Protein AF-A0A951FXL9-F1 (afdb_monomer_lite)

Foldseek 3Di:
DFAFEEAEQPVALLVQQVVGQVVVGQEYEYEQDPLPDPDGDDDDPVSVVSNVVSCVPGSHDYYHYDYRPVDDPPDD

Secondary structure (DSSP, 8-state):
---EEE---TT-THHHHHHHHHTT-SEEEEESS-TTSS------HHHHHHHHHHHHTSS--EEEEEPPTT--TT--

Sequence (76 aa):
MLIGAHVSNAGGLPRAVERGIERGCEAIQIFNQSPRMWRPTAYGEDDYAEFRDALAASPIERVLIHAVYLLNCATE

pLDDT: mean 96.29, std 3.0, range [80.19, 98.69]

Radius of gyration: 13.39 Å; chains: 1; bounding box: 32×17×44 Å

Structure (mmCIF, N/CA/C/O backbone):
data_AF-A0A951FXL9-F1
#
_entry.id   AF-A0A951FXL9-F1
#
loop_
_atom_site.group_PDB
_atom_site.id
_atom_site.type_symbol
_atom_site.label_atom_id
_atom_site.label_alt_id
_atom_site.label_comp_id
_atom_site.label_asym_id
_atom_site.label_entity_id
_atom_site.label_seq_id
_atom_site.pdbx_PDB_ins_code
_atom_site.Cartn_x
_atom_site.Cartn_y
_atom_site.Cartn_z
_atom_site.occupancy
_atom_site.B_iso_or_equiv
_atom_site.auth_seq_id
_atom_site.auth_comp_id
_atom_site.auth_asym_id
_atom_site.auth_atom_id
_atom_site.pdbx_PDB_model_num
ATOM 1 N N . MET A 1 1 ? -17.895 -9.008 2.926 1.00 89.88 1 MET A N 1
ATOM 2 C CA . MET A 1 1 ? -17.582 -8.338 1.641 1.00 89.88 1 MET A CA 1
ATOM 3 C C . MET A 1 1 ? -16.409 -7.432 1.935 1.00 89.88 1 MET A C 1
ATOM 5 O O . MET A 1 1 ? -16.446 -6.883 3.015 1.00 89.88 1 MET A O 1
ATOM 9 N N . LEU A 1 2 ? -15.397 -7.337 1.069 1.00 97.50 2 LEU A N 1
ATOM 10 C CA . LEU A 1 2 ? -14.251 -6.453 1.304 1.00 97.50 2 LEU A CA 1
ATOM 11 C C . LEU A 1 2 ? -14.432 -5.172 0.493 1.00 97.50 2 LEU A C 1
ATOM 13 O O . LEU A 1 2 ? -14.416 -5.230 -0.739 1.00 97.50 2 LEU A O 1
ATOM 17 N N . ILE A 1 3 ? -14.619 -4.039 1.168 1.00 98.19 3 ILE A N 1
ATOM 18 C CA . ILE A 1 3 ? -14.700 -2.719 0.534 1.00 98.19 3 ILE A CA 1
ATOM 19 C C . ILE A 1 3 ? -13.410 -1.944 0.788 1.00 98.19 3 ILE A C 1
ATOM 21 O O . ILE A 1 3 ? -12.861 -1.924 1.889 1.00 98.19 3 ILE A O 1
ATOM 25 N N . GLY A 1 4 ? -12.912 -1.292 -0.257 1.00 98.31 4 GLY A N 1
ATOM 26 C CA . GLY A 1 4 ? -11.607 -0.664 -0.228 1.00 98.31 4 GLY A CA 1
ATOM 27 C C . GLY A 1 4 ? -11.417 0.426 -1.263 1.00 98.31 4 GLY A C 1
ATOM 28 O O . GLY A 1 4 ? -12.298 0.710 -2.075 1.00 98.31 4 GLY A O 1
ATOM 29 N N . ALA A 1 5 ? -10.220 1.005 -1.254 1.00 98.44 5 ALA A N 1
ATOM 30 C CA . ALA A 1 5 ? -9.802 2.012 -2.216 1.00 98.44 5 ALA A CA 1
ATOM 31 C C . ALA A 1 5 ? -8.374 1.762 -2.708 1.00 98.44 5 ALA A C 1
ATOM 33 O O . ALA A 1 5 ? -7.548 1.137 -2.035 1.00 98.44 5 ALA A O 1
ATOM 34 N N . HIS A 1 6 ? -8.061 2.320 -3.878 1.00 98.44 6 HIS A N 1
ATOM 35 C CA . HIS A 1 6 ? -6.671 2.509 -4.265 1.00 98.44 6 HIS A CA 1
ATOM 36 C C . HIS A 1 6 ? -6.095 3.683 -3.468 1.00 98.44 6 HIS A C 1
ATOM 38 O O . HIS A 1 6 ? -6.579 4.811 -3.567 1.00 98.44 6 HIS A O 1
ATOM 44 N N . VAL A 1 7 ? -5.036 3.432 -2.704 1.00 98.25 7 VAL A N 1
ATOM 45 C CA . VAL A 1 7 ? -4.369 4.436 -1.866 1.00 98.25 7 VAL A CA 1
ATOM 46 C C . VAL A 1 7 ? -2.915 4.611 -2.288 1.00 98.25 7 VAL A C 1
ATOM 48 O O . VAL A 1 7 ? -2.319 3.756 -2.939 1.00 98.25 7 VAL A O 1
ATOM 51 N N . SER A 1 8 ? -2.345 5.768 -1.965 1.00 96.69 8 SER A N 1
ATOM 52 C CA . SER A 1 8 ? -0.930 6.045 -2.213 1.00 96.69 8 SER A CA 1
ATOM 53 C C . SER A 1 8 ? -0.071 5.429 -1.108 1.00 96.69 8 SER A C 1
ATOM 55 O O . SER A 1 8 ? -0.457 5.465 0.058 1.00 96.69 8 SER A O 1
ATOM 57 N N . ASN A 1 9 ? 1.124 4.952 -1.448 1.00 94.88 9 ASN A N 1
ATOM 58 C CA . ASN A 1 9 ? 2.212 4.611 -0.521 1.00 94.88 9 ASN A CA 1
ATOM 59 C C . ASN A 1 9 ? 3.356 5.649 -0.573 1.00 94.88 9 ASN A C 1
ATOM 61 O O . ASN A 1 9 ? 4.471 5.394 -0.125 1.00 94.88 9 ASN A O 1
ATOM 65 N N . ALA A 1 10 ? 3.106 6.840 -1.132 1.00 93.75 10 ALA A N 1
ATOM 66 C CA . ALA A 1 10 ? 4.090 7.918 -1.125 1.00 93.75 10 ALA A CA 1
ATOM 67 C C . ALA A 1 10 ? 4.434 8.305 0.321 1.00 93.75 10 ALA A C 1
ATOM 69 O O . ALA A 1 10 ? 3.523 8.563 1.121 1.00 93.75 10 ALA A O 1
ATOM 70 N N . GLY A 1 11 ? 5.731 8.353 0.625 1.00 92.50 11 GLY A N 1
ATOM 71 C CA . GLY A 1 11 ? 6.252 8.542 1.981 1.00 92.50 11 GLY A CA 1
ATOM 72 C C . GLY A 1 11 ? 6.505 7.246 2.761 1.00 92.50 11 GLY A C 1
ATOM 73 O O . GLY A 1 11 ? 6.789 7.342 3.945 1.00 92.50 11 GLY A O 1
ATOM 74 N N . GLY A 1 12 ? 6.391 6.069 2.131 1.00 93.25 12 GLY A N 1
ATOM 75 C CA . GLY A 1 12 ? 6.686 4.766 2.743 1.00 93.25 12 GLY A CA 1
ATOM 76 C C . GLY A 1 12 ? 5.499 3.800 2.690 1.00 93.25 12 GLY A C 1
ATOM 77 O O . GLY A 1 12 ? 4.344 4.222 2.590 1.00 93.25 12 GLY A O 1
ATOM 78 N N . LEU A 1 13 ? 5.773 2.492 2.761 1.00 95.81 13 LEU A N 1
ATOM 79 C CA . LEU A 1 13 ? 4.737 1.451 2.724 1.00 95.81 13 LEU A CA 1
ATOM 80 C C . LEU A 1 13 ? 3.685 1.588 3.847 1.00 95.81 13 LEU A C 1
ATOM 82 O O . LEU A 1 13 ? 2.496 1.505 3.520 1.00 95.81 13 LEU A O 1
ATOM 86 N N . PRO A 1 14 ? 4.043 1.888 5.117 1.00 96.75 14 PRO A N 1
ATOM 87 C CA . PRO A 1 14 ? 3.058 2.035 6.197 1.00 96.75 14 PRO A CA 1
ATOM 88 C C . PRO A 1 14 ? 2.008 3.123 5.936 1.00 96.75 14 PRO A C 1
ATOM 90 O O . PRO A 1 14 ? 0.845 2.981 6.313 1.00 96.75 14 PRO A O 1
ATOM 93 N N . ARG A 1 15 ? 2.365 4.169 5.175 1.00 97.50 15 ARG A N 1
ATOM 94 C CA . ARG A 1 15 ? 1.439 5.251 4.802 1.00 97.50 15 ARG A CA 1
ATOM 95 C C . ARG A 1 15 ? 0.231 4.749 4.015 1.00 97.50 15 ARG A C 1
ATOM 97 O O . ARG A 1 15 ? -0.814 5.393 4.037 1.00 97.50 15 ARG A O 1
ATOM 104 N N . ALA A 1 16 ? 0.360 3.645 3.277 1.00 97.94 16 ALA A N 1
ATOM 105 C CA . ALA A 1 16 ? -0.775 3.051 2.578 1.00 97.94 16 ALA A CA 1
ATOM 106 C C . ALA A 1 16 ? -1.805 2.471 3.557 1.00 97.94 16 ALA A C 1
ATOM 108 O O . ALA A 1 16 ? -3.003 2.669 3.361 1.00 97.94 16 ALA A O 1
ATOM 109 N N . VAL A 1 17 ? -1.333 1.813 4.619 1.00 98.44 17 VAL A N 1
ATOM 110 C CA . VAL A 1 17 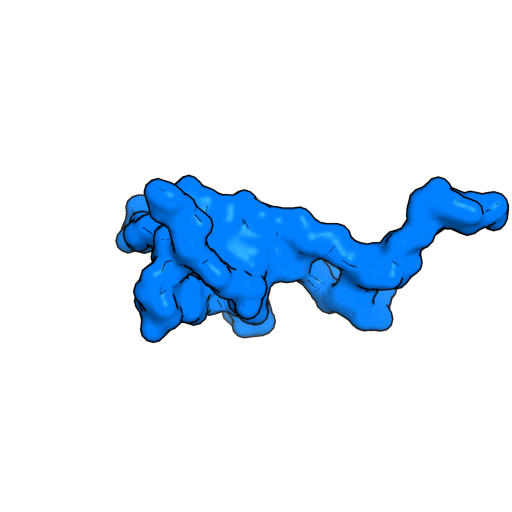? -2.178 1.267 5.688 1.00 98.44 17 VAL A CA 1
ATOM 111 C C . VAL A 1 17 ? -2.895 2.408 6.407 1.00 98.44 17 VAL A C 1
ATOM 113 O O . VAL A 1 17 ? -4.122 2.415 6.443 1.00 98.44 17 VAL A O 1
ATOM 116 N N . GLU A 1 18 ? -2.156 3.426 6.864 1.00 98.38 18 GLU A N 1
ATOM 117 C CA . GLU A 1 18 ? -2.720 4.622 7.517 1.00 98.38 18 GLU A CA 1
ATOM 118 C C . GLU A 1 18 ? -3.841 5.252 6.678 1.00 98.38 18 GLU A C 1
ATOM 120 O O . GLU A 1 18 ? -4.957 5.457 7.152 1.00 98.38 18 GLU A O 1
ATOM 125 N N . ARG A 1 19 ? -3.581 5.480 5.385 1.00 98.56 19 ARG A N 1
ATOM 126 C CA . ARG A 1 19 ? -4.560 6.070 4.461 1.00 98.56 19 ARG A CA 1
ATOM 127 C C . ARG A 1 19 ? -5.784 5.181 4.244 1.00 98.56 19 ARG A C 1
ATOM 129 O O . ARG A 1 19 ? -6.866 5.715 3.991 1.00 98.56 19 ARG A O 1
ATOM 136 N N . GLY A 1 20 ? -5.629 3.860 4.284 1.00 98.62 20 GLY A N 1
ATOM 137 C CA . GLY A 1 20 ? -6.752 2.924 4.234 1.00 98.62 20 GLY A CA 1
ATOM 138 C C . GLY A 1 20 ? -7.613 3.007 5.494 1.00 98.62 20 GLY A C 1
ATOM 139 O O . GLY A 1 20 ? -8.834 3.119 5.386 1.00 98.62 20 GLY A O 1
ATOM 140 N N . ILE A 1 21 ? -6.981 3.056 6.671 1.00 98.56 21 ILE A N 1
ATOM 141 C CA . ILE A 1 21 ? -7.657 3.202 7.970 1.00 98.56 21 ILE A CA 1
ATOM 142 C C . ILE A 1 21 ? -8.459 4.504 8.020 1.00 98.56 21 ILE A C 1
ATOM 144 O O . ILE A 1 21 ? -9.649 4.477 8.324 1.00 98.56 21 ILE A O 1
ATOM 148 N N . GLU A 1 22 ? -7.847 5.632 7.648 1.00 98.56 22 GLU A N 1
ATOM 149 C CA . GLU A 1 22 ? -8.502 6.951 7.592 1.00 98.56 22 GLU A CA 1
ATOM 150 C C . GLU A 1 22 ? -9.783 6.956 6.740 1.00 98.56 22 GLU A C 1
ATOM 152 O O . GLU A 1 22 ? -10.666 7.787 6.942 1.00 98.56 22 GLU A O 1
ATOM 157 N N . ARG A 1 23 ? -9.877 6.047 5.762 1.00 98.19 23 ARG A N 1
ATOM 158 C CA . ARG A 1 23 ? -10.998 5.930 4.819 1.00 98.19 23 ARG A CA 1
ATOM 159 C C . ARG A 1 23 ? -11.993 4.832 5.197 1.00 98.19 23 ARG A C 1
ATOM 161 O O . ARG A 1 23 ? -12.936 4.617 4.443 1.00 98.19 23 ARG A O 1
ATOM 168 N N . GLY A 1 24 ? -11.783 4.128 6.310 1.00 98.19 24 GLY A N 1
ATOM 169 C CA . GLY A 1 24 ? -12.617 2.993 6.711 1.00 98.19 24 GLY A CA 1
ATOM 170 C C . GLY A 1 24 ? -12.528 1.807 5.747 1.00 98.19 24 GLY A C 1
ATOM 171 O O . GLY A 1 24 ? -13.521 1.120 5.534 1.00 98.19 24 GLY A O 1
ATOM 172 N N . CYS A 1 25 ? -11.372 1.600 5.109 1.00 98.56 25 CYS A N 1
ATOM 173 C CA . CYS A 1 25 ? -11.170 0.488 4.182 1.00 98.56 25 CYS A CA 1
ATOM 174 C C . CYS A 1 25 ? -10.953 -0.839 4.926 1.00 98.56 25 CYS A C 1
ATOM 176 O O . CYS A 1 25 ? -10.159 -0.905 5.862 1.00 98.56 25 CYS A O 1
ATOM 178 N N . GLU A 1 26 ? -11.567 -1.907 4.421 1.00 98.38 26 GLU A N 1
ATOM 179 C CA . GLU A 1 26 ? -11.315 -3.305 4.809 1.00 98.38 26 GLU A CA 1
ATOM 180 C C . GLU A 1 26 ? -10.268 -3.954 3.885 1.00 98.38 26 GLU A C 1
ATOM 182 O O . GLU A 1 26 ? -9.627 -4.943 4.232 1.00 98.38 26 GLU A O 1
ATOM 187 N N . ALA A 1 27 ? -10.068 -3.396 2.688 1.00 98.69 27 ALA A N 1
ATOM 188 C CA . ALA A 1 27 ? -9.014 -3.784 1.755 1.00 98.69 27 ALA A CA 1
ATOM 189 C C . ALA A 1 27 ? -8.377 -2.551 1.103 1.00 98.69 27 ALA A C 1
ATOM 191 O O . ALA A 1 27 ? -9.025 -1.521 0.926 1.00 98.69 27 ALA A O 1
ATOM 192 N N . ILE A 1 28 ? -7.114 -2.647 0.697 1.00 98.69 28 ILE A N 1
ATOM 193 C CA . ILE A 1 28 ? -6.429 -1.570 -0.031 1.00 98.69 28 ILE A CA 1
ATOM 194 C C . ILE A 1 28 ? -5.768 -2.088 -1.305 1.00 98.69 28 ILE A C 1
ATOM 196 O O . ILE A 1 28 ? -5.350 -3.241 -1.387 1.00 98.69 28 ILE A O 1
ATOM 200 N N . GLN A 1 29 ? -5.627 -1.209 -2.293 1.00 98.69 29 GLN A N 1
ATOM 201 C CA . GLN A 1 29 ? -4.796 -1.441 -3.473 1.00 98.69 29 GLN A CA 1
ATOM 202 C C . GLN A 1 29 ? -3.704 -0.370 -3.561 1.00 98.69 29 GLN A C 1
ATOM 204 O O . GLN A 1 29 ? -3.973 0.806 -3.305 1.00 98.69 29 GLN A O 1
ATOM 209 N N . ILE A 1 30 ? -2.485 -0.760 -3.935 1.00 97.94 30 ILE A N 1
ATOM 210 C CA . ILE A 1 30 ? -1.339 0.147 -4.100 1.00 97.94 30 ILE A CA 1
ATOM 211 C C . ILE A 1 30 ? -0.574 -0.137 -5.395 1.00 97.94 30 ILE A C 1
ATOM 213 O O . ILE A 1 30 ? -0.636 -1.237 -5.940 1.00 97.94 30 ILE A O 1
ATOM 217 N N . PHE A 1 31 ? 0.231 0.831 -5.834 1.00 96.31 31 PHE A N 1
ATOM 218 C CA . PHE A 1 31 ? 1.374 0.544 -6.700 1.00 96.31 31 PHE A CA 1
ATOM 219 C C . PHE A 1 31 ? 2.602 0.244 -5.834 1.00 96.31 31 PHE A C 1
ATOM 221 O O . PHE A 1 31 ? 2.842 0.933 -4.846 1.00 96.31 31 PHE A O 1
ATOM 228 N N . ASN A 1 32 ? 3.424 -0.731 -6.219 1.00 91.75 32 ASN A N 1
ATOM 229 C CA . ASN A 1 32 ? 4.708 -1.008 -5.555 1.00 91.75 32 ASN A CA 1
ATOM 230 C C . ASN A 1 32 ? 5.861 -0.110 -6.056 1.00 91.75 32 ASN A C 1
ATOM 232 O O . ASN A 1 32 ? 6.977 -0.170 -5.555 1.00 91.75 32 ASN A O 1
ATOM 236 N N . GLN A 1 33 ? 5.616 0.717 -7.067 1.00 92.12 33 GLN A N 1
ATOM 237 C CA . GLN A 1 33 ? 6.566 1.690 -7.606 1.00 92.12 33 GLN A CA 1
ATOM 238 C C . GLN A 1 33 ? 5.805 2.848 -8.256 1.00 92.12 33 GLN A C 1
ATOM 240 O O . GLN A 1 33 ? 4.578 2.819 -8.347 1.00 92.12 33 GLN A O 1
ATOM 245 N N . SER A 1 34 ? 6.510 3.874 -8.740 1.00 92.62 34 SER A N 1
ATOM 246 C CA . SER A 1 34 ? 5.845 4.914 -9.529 1.00 92.62 34 SER A CA 1
ATOM 247 C C . SER A 1 34 ? 5.213 4.295 -10.782 1.00 92.62 34 SER A C 1
ATOM 249 O O . SER A 1 34 ? 5.936 3.711 -11.586 1.00 92.62 34 SER A O 1
ATOM 251 N N . PRO A 1 35 ? 3.902 4.464 -11.028 1.00 94.50 35 PRO A N 1
ATOM 252 C CA . PRO A 1 35 ? 3.263 3.898 -12.214 1.00 94.50 35 PRO A CA 1
ATOM 253 C C . PRO A 1 35 ? 3.651 4.627 -13.510 1.00 94.50 35 PRO A C 1
ATOM 255 O O . PRO A 1 35 ? 3.300 4.179 -14.595 1.00 94.50 35 PRO A O 1
ATOM 258 N N . ARG A 1 36 ? 4.387 5.743 -13.397 1.00 95.56 36 ARG A N 1
ATOM 259 C CA . ARG A 1 36 ? 4.754 6.643 -14.497 1.00 95.56 36 ARG A CA 1
ATOM 260 C C . ARG A 1 36 ? 6.104 6.322 -15.140 1.00 95.56 36 ARG A C 1
ATOM 262 O O . ARG A 1 36 ? 6.426 6.947 -16.146 1.00 95.56 36 ARG A O 1
ATOM 269 N N . MET A 1 37 ? 6.925 5.450 -14.546 1.00 95.38 37 MET A N 1
ATOM 270 C CA . MET A 1 37 ? 8.316 5.234 -14.970 1.00 95.38 37 MET A CA 1
ATOM 271 C C . MET A 1 37 ? 8.767 3.786 -14.752 1.00 95.38 37 MET A C 1
ATOM 273 O O . MET A 1 37 ? 8.367 3.154 -13.779 1.00 95.38 37 MET A O 1
ATOM 277 N N . TRP A 1 38 ? 9.683 3.301 -15.595 1.00 94.31 38 TRP A N 1
ATOM 278 C CA . TRP A 1 38 ? 10.409 2.041 -15.392 1.00 94.31 38 TRP A CA 1
ATOM 279 C C . TRP A 1 38 ? 11.522 2.209 -14.357 1.00 94.31 38 TRP A C 1
ATOM 281 O O . TRP A 1 38 ? 12.709 2.186 -14.676 1.00 94.31 38 TRP A O 1
ATOM 291 N N . ARG A 1 39 ? 11.131 2.456 -13.107 1.00 91.19 39 ARG A N 1
ATOM 292 C CA . ARG A 1 39 ? 12.064 2.661 -12.001 1.00 91.19 39 ARG A CA 1
ATOM 293 C C . ARG A 1 39 ? 11.527 2.001 -10.729 1.00 91.19 39 ARG A C 1
ATOM 295 O O . ARG A 1 39 ? 10.785 2.659 -9.993 1.00 91.19 39 ARG A O 1
ATOM 302 N N . PRO A 1 40 ? 11.914 0.740 -10.474 1.00 89.56 40 PRO A N 1
ATOM 303 C CA . PRO A 1 40 ? 11.534 0.023 -9.265 1.00 89.56 40 PRO A CA 1
ATOM 304 C C . PRO A 1 40 ? 11.955 0.768 -8.006 1.00 89.56 40 PRO A C 1
ATOM 306 O O . PRO A 1 40 ? 13.044 1.343 -7.941 1.00 89.56 40 PRO A O 1
ATOM 309 N N . THR A 1 41 ? 11.088 0.743 -6.998 1.00 91.06 41 THR A N 1
ATOM 310 C CA . THR A 1 41 ? 11.461 1.147 -5.644 1.00 91.06 41 THR A CA 1
ATOM 311 C C . THR A 1 41 ? 12.302 0.032 -5.028 1.00 91.06 41 THR A C 1
ATOM 313 O O . THR A 1 41 ? 11.887 -1.126 -5.036 1.00 91.06 41 THR A O 1
ATOM 316 N N . ALA A 1 42 ? 13.476 0.368 -4.500 1.00 91.62 42 ALA A N 1
ATOM 317 C CA . ALA A 1 42 ? 14.338 -0.577 -3.799 1.00 91.62 42 ALA A CA 1
ATOM 318 C C . ALA A 1 42 ? 13.941 -0.641 -2.317 1.00 91.62 42 ALA A C 1
ATOM 320 O O . ALA A 1 42 ? 14.535 0.047 -1.494 1.00 91.62 42 ALA A O 1
ATOM 321 N N . TYR A 1 43 ? 12.904 -1.418 -2.001 1.00 93.88 43 TYR A N 1
ATOM 322 C CA . TYR A 1 43 ? 12.523 -1.686 -0.612 1.00 93.88 43 TYR A CA 1
ATOM 323 C C . TYR A 1 43 ? 13.521 -2.637 0.058 1.00 93.88 43 TYR A C 1
ATOM 325 O O . TYR A 1 43 ? 13.960 -3.611 -0.563 1.00 93.88 43 TYR A O 1
ATOM 333 N N . GLY A 1 44 ? 13.851 -2.362 1.317 1.00 96.38 44 GLY A N 1
ATOM 334 C CA . GLY A 1 44 ? 14.651 -3.228 2.180 1.00 96.38 44 GLY A CA 1
ATOM 335 C C . GLY A 1 44 ? 13.805 -4.150 3.064 1.00 96.38 44 GLY A C 1
ATOM 336 O O . GLY A 1 44 ? 12.581 -4.050 3.114 1.00 96.38 44 GLY A O 1
ATOM 337 N N . GLU A 1 45 ? 14.478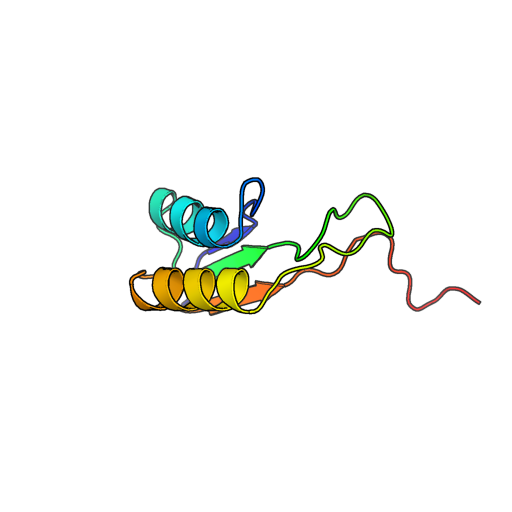 -5.043 3.794 1.00 97.62 45 GLU A N 1
ATOM 338 C CA . GLU A 1 45 ? 13.854 -5.916 4.806 1.00 97.62 45 GLU A CA 1
ATOM 339 C C . GLU A 1 45 ? 13.060 -5.112 5.848 1.00 97.62 45 GLU A C 1
ATOM 341 O O . GLU A 1 45 ? 11.930 -5.485 6.174 1.00 97.62 45 GLU A O 1
ATOM 346 N N . ASP A 1 46 ? 13.612 -3.980 6.298 1.00 97.31 46 ASP A N 1
ATOM 347 C CA . ASP A 1 46 ? 12.989 -3.106 7.297 1.00 97.31 46 ASP A CA 1
ATOM 348 C C . ASP A 1 46 ? 11.684 -2.478 6.779 1.00 97.31 46 ASP A C 1
ATOM 350 O O . ASP A 1 46 ? 10.674 -2.518 7.477 1.00 97.31 46 ASP A O 1
ATOM 354 N N . ASP A 1 47 ? 11.641 -2.013 5.520 1.00 96.12 47 ASP A N 1
ATOM 355 C CA . ASP A 1 47 ? 10.413 -1.473 4.907 1.00 96.12 47 ASP A CA 1
ATOM 356 C C . ASP A 1 47 ? 9.280 -2.511 4.911 1.00 96.12 47 ASP A C 1
ATOM 358 O O . ASP A 1 47 ? 8.108 -2.199 5.150 1.00 96.12 47 ASP A O 1
ATOM 362 N N . TYR A 1 48 ? 9.621 -3.770 4.616 1.00 96.31 48 TYR A N 1
ATOM 363 C CA . TYR A 1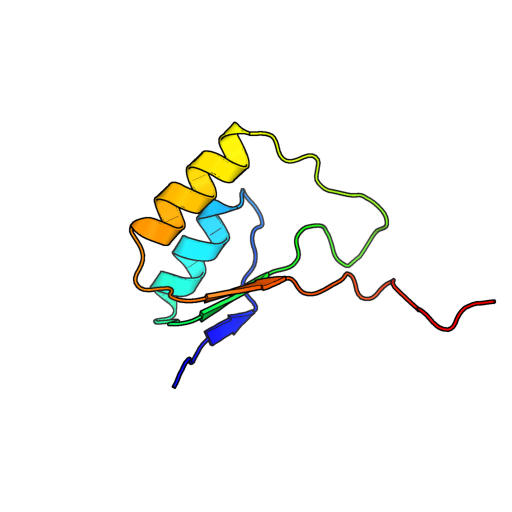 48 ? 8.653 -4.858 4.619 1.00 96.31 48 TYR A CA 1
ATOM 364 C C . TYR A 1 48 ? 8.242 -5.257 6.035 1.00 96.31 48 TYR A C 1
ATOM 366 O O . TYR A 1 48 ? 7.081 -5.613 6.235 1.00 96.31 48 TYR A O 1
ATOM 374 N N . ALA A 1 49 ? 9.164 -5.226 7.000 1.00 98.06 49 ALA A N 1
ATOM 375 C CA . ALA A 1 49 ? 8.859 -5.479 8.403 1.00 98.06 49 ALA A CA 1
ATOM 376 C C . ALA A 1 49 ? 7.868 -4.440 8.936 1.00 98.06 49 ALA A C 1
ATOM 378 O O . ALA A 1 49 ? 6.786 -4.818 9.381 1.00 98.06 49 ALA A O 1
ATOM 379 N N . GLU A 1 50 ? 8.160 -3.152 8.750 1.00 97.75 50 GLU A N 1
ATOM 380 C CA . GLU A 1 50 ? 7.271 -2.059 9.148 1.00 97.75 50 GLU A CA 1
ATOM 381 C C . GLU A 1 50 ? 5.897 -2.156 8.477 1.00 97.75 50 GLU A C 1
ATOM 383 O O . GLU A 1 50 ? 4.866 -1.942 9.117 1.00 97.75 50 GLU A O 1
ATOM 388 N N . PHE A 1 51 ? 5.847 -2.512 7.189 1.00 97.56 51 PHE A N 1
ATOM 389 C CA . PHE A 1 51 ? 4.575 -2.692 6.493 1.00 97.56 51 PHE A CA 1
ATOM 390 C C . PHE A 1 51 ? 3.755 -3.858 7.054 1.00 97.56 51 PHE A C 1
ATOM 392 O O . PHE A 1 51 ? 2.540 -3.726 7.211 1.00 97.56 51 PHE A O 1
ATOM 399 N N . ARG A 1 52 ? 4.398 -4.995 7.354 1.00 97.88 52 ARG A N 1
ATOM 400 C CA . ARG A 1 52 ? 3.727 -6.158 7.955 1.00 97.88 52 ARG A CA 1
ATOM 401 C C . ARG A 1 52 ? 3.197 -5.831 9.345 1.00 97.88 52 ARG A C 1
ATOM 403 O O . ARG A 1 52 ? 2.053 -6.179 9.628 1.00 97.88 52 ARG A O 1
ATOM 410 N N . ASP A 1 53 ? 3.983 -5.137 10.161 1.00 98.38 53 ASP A N 1
ATOM 411 C CA . ASP A 1 53 ? 3.584 -4.728 11.509 1.00 98.38 53 ASP A CA 1
ATOM 412 C C . ASP A 1 53 ? 2.404 -3.748 11.459 1.00 98.38 53 ASP A C 1
ATOM 414 O O . ASP A 1 53 ? 1.401 -3.943 12.150 1.00 98.38 53 ASP A O 1
ATOM 418 N N . ALA A 1 54 ? 2.465 -2.748 10.572 1.00 98.06 54 ALA A N 1
ATOM 419 C CA . ALA A 1 54 ? 1.368 -1.810 10.357 1.00 98.06 54 ALA A CA 1
ATOM 420 C C . ALA A 1 54 ? 0.089 -2.521 9.889 1.00 98.06 54 ALA A C 1
ATOM 422 O O . ALA A 1 54 ? -0.994 -2.242 10.402 1.00 98.06 54 ALA A O 1
ATOM 423 N N . LEU A 1 55 ? 0.201 -3.454 8.936 1.00 98.12 55 LEU A N 1
ATOM 424 C CA . LEU A 1 55 ? -0.942 -4.207 8.423 1.00 98.12 55 LEU A CA 1
ATOM 425 C C . LEU A 1 55 ? -1.559 -5.100 9.508 1.00 98.12 55 LEU A C 1
ATOM 427 O O . LEU A 1 55 ? -2.779 -5.099 9.663 1.00 98.12 55 LEU A O 1
ATOM 431 N N . ALA A 1 56 ? -0.735 -5.805 10.288 1.00 98.25 56 ALA A N 1
ATOM 432 C CA . ALA A 1 56 ? -1.180 -6.669 11.382 1.00 98.25 56 ALA A CA 1
ATOM 433 C C . ALA A 1 56 ? -1.904 -5.898 12.499 1.00 98.25 56 ALA A C 1
ATOM 435 O O . ALA A 1 56 ? -2.811 -6.438 13.129 1.00 98.25 56 ALA A O 1
ATOM 436 N N . ALA A 1 57 ? -1.533 -4.636 12.726 1.00 98.25 57 ALA A N 1
ATOM 437 C CA . ALA A 1 57 ? -2.183 -3.751 13.690 1.00 98.25 57 ALA A CA 1
ATOM 438 C C . ALA A 1 57 ? -3.434 -3.033 13.137 1.00 98.25 57 ALA A C 1
ATOM 440 O O . ALA A 1 57 ? -4.054 -2.243 13.852 1.00 98.25 57 ALA A O 1
ATOM 441 N N . SER A 1 58 ? -3.805 -3.267 11.875 1.00 98.31 58 SER A N 1
ATOM 442 C CA . SER A 1 58 ? -4.877 -2.548 11.182 1.00 98.31 58 SER A CA 1
ATOM 443 C C . SER A 1 58 ? -6.147 -3.393 10.991 1.00 98.31 58 SER A C 1
ATOM 445 O O . SER A 1 58 ? -6.078 -4.620 10.977 1.00 98.31 58 SER A O 1
ATOM 447 N N . PRO A 1 59 ? -7.314 -2.762 10.760 1.00 97.88 59 PRO A N 1
ATOM 448 C CA . PRO A 1 59 ? -8.525 -3.446 10.299 1.00 97.88 59 PRO A CA 1
ATOM 449 C C . PRO A 1 59 ? -8.468 -3.900 8.826 1.00 97.88 59 PRO A C 1
ATOM 451 O O . PRO A 1 59 ? -9.435 -4.478 8.337 1.00 97.88 59 PRO A O 1
ATOM 454 N N . ILE A 1 60 ? -7.388 -3.617 8.087 1.00 98.56 60 ILE A N 1
ATOM 455 C CA . ILE A 1 60 ? -7.275 -3.980 6.671 1.00 98.56 60 ILE A CA 1
ATOM 456 C C . ILE A 1 60 ? -6.949 -5.470 6.556 1.00 98.56 60 ILE A C 1
ATOM 458 O O . ILE A 1 60 ? -5.890 -5.934 6.968 1.00 98.56 60 ILE A O 1
ATOM 462 N N . GLU A 1 61 ? -7.837 -6.218 5.913 1.00 98.12 61 GLU A N 1
ATOM 463 C CA . GLU A 1 61 ? -7.724 -7.664 5.759 1.00 98.12 61 G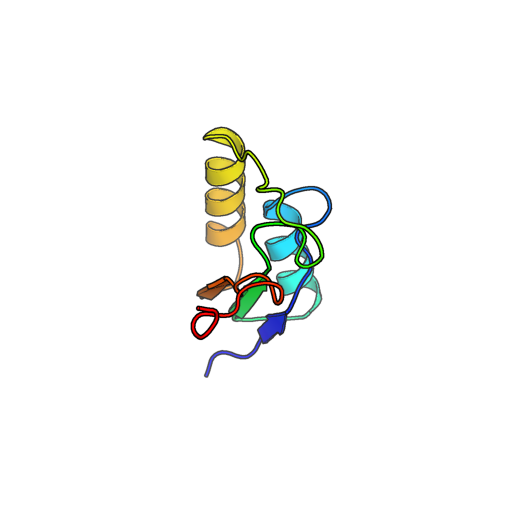LU A CA 1
ATOM 464 C C . GLU A 1 61 ? -6.938 -8.076 4.513 1.00 98.12 61 GLU A C 1
ATOM 466 O O . GLU A 1 61 ? -6.364 -9.168 4.475 1.00 98.12 61 GLU A O 1
ATOM 471 N N . ARG A 1 62 ? -6.954 -7.264 3.447 1.00 98.06 62 ARG A N 1
ATOM 472 C CA . ARG A 1 62 ? -6.327 -7.605 2.159 1.00 98.06 62 ARG A CA 1
ATOM 473 C C . ARG A 1 62 ? -5.628 -6.414 1.515 1.00 98.06 62 ARG A C 1
ATOM 475 O O . ARG A 1 62 ? -6.117 -5.288 1.542 1.00 98.06 62 ARG A O 1
ATOM 482 N N . VAL A 1 63 ? -4.510 -6.711 0.857 1.00 98.19 63 VAL A N 1
ATOM 483 C CA . VAL A 1 63 ? -3.729 -5.765 0.055 1.00 98.19 63 VAL A CA 1
ATOM 484 C C . VAL A 1 63 ? -3.606 -6.319 -1.361 1.00 98.19 63 VAL A C 1
ATOM 486 O O . VAL A 1 63 ? -3.255 -7.484 -1.539 1.00 98.19 63 VAL A O 1
ATOM 489 N N . LEU A 1 64 ? -3.876 -5.489 -2.366 1.00 98.31 64 LEU A N 1
ATOM 490 C CA . LEU A 1 64 ? -3.634 -5.796 -3.775 1.00 98.31 64 LEU A CA 1
ATOM 491 C C . LEU A 1 64 ? -2.530 -4.895 -4.334 1.00 98.31 64 LEU A C 1
ATOM 493 O O . LEU A 1 64 ? -2.463 -3.705 -4.021 1.00 98.31 64 LEU A O 1
ATOM 497 N N . ILE A 1 65 ? -1.687 -5.452 -5.202 1.00 97.19 65 ILE A N 1
ATOM 498 C CA . ILE A 1 65 ? -0.685 -4.689 -5.952 1.00 97.19 65 ILE A CA 1
ATOM 499 C C . ILE A 1 65 ? -1.176 -4.534 -7.386 1.00 97.19 65 ILE A C 1
ATOM 501 O O . ILE A 1 65 ? -1.403 -5.522 -8.082 1.00 97.19 65 ILE A O 1
ATOM 505 N N . HIS A 1 66 ? -1.304 -3.290 -7.835 1.00 97.56 66 HIS A N 1
ATOM 506 C CA . HIS A 1 66 ? -1.561 -2.980 -9.232 1.00 97.56 66 HIS A CA 1
ATOM 507 C C . HIS A 1 66 ? -0.226 -2.862 -9.979 1.00 97.56 66 HIS A C 1
ATOM 509 O O . HIS A 1 66 ? 0.686 -2.162 -9.534 1.00 97.56 66 HIS A O 1
ATOM 515 N N . ALA A 1 67 ? -0.101 -3.526 -11.129 1.00 95.12 67 ALA A N 1
ATOM 516 C CA . ALA A 1 67 ? 1.069 -3.376 -11.993 1.00 95.12 67 ALA A CA 1
ATOM 517 C C . ALA A 1 67 ? 1.146 -1.954 -12.574 1.00 95.12 67 ALA A C 1
ATOM 519 O O . ALA A 1 67 ? 0.126 -1.285 -12.732 1.00 95.12 67 ALA A O 1
ATOM 520 N N . VAL A 1 68 ? 2.339 -1.476 -12.927 1.00 95.50 68 VAL A N 1
ATOM 521 C CA . VAL A 1 68 ? 2.469 -0.166 -13.584 1.00 95.50 68 VAL A CA 1
ATOM 522 C C . VAL A 1 68 ? 1.774 -0.176 -14.943 1.00 95.50 68 VAL A C 1
ATOM 524 O O . VAL A 1 68 ? 1.879 -1.145 -15.689 1.00 95.50 68 VAL A O 1
ATOM 527 N N . TYR A 1 69 ? 1.098 0.916 -15.297 1.00 95.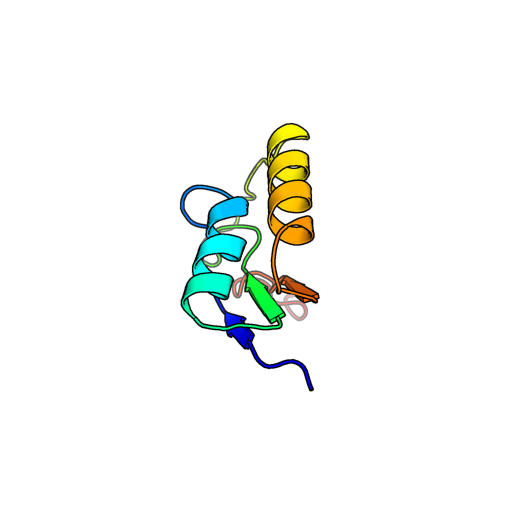88 69 TYR A N 1
ATOM 528 C CA . TYR A 1 69 ? 0.335 0.991 -16.549 1.00 95.88 69 TYR A CA 1
ATOM 529 C C . TYR A 1 69 ? 1.220 1.095 -17.803 1.00 95.88 69 TYR A C 1
ATOM 531 O O . TYR A 1 69 ? 0.708 1.101 -18.917 1.00 95.88 69 TYR A O 1
ATOM 539 N N . LEU A 1 70 ? 2.543 1.204 -17.637 1.00 96.25 70 LEU A N 1
ATOM 540 C CA . LEU A 1 70 ? 3.499 1.122 -18.744 1.00 96.25 70 LEU A CA 1
ATOM 541 C C . LEU A 1 70 ? 3.624 -0.300 -19.303 1.00 96.25 70 LEU A C 1
ATOM 543 O O . LEU A 1 70 ? 4.125 -0.483 -20.410 1.00 96.25 70 LEU A O 1
ATOM 547 N N . LEU A 1 71 ? 3.210 -1.304 -18.529 1.00 95.25 71 LEU A N 1
ATOM 548 C CA . LEU A 1 71 ? 3.297 -2.702 -18.908 1.00 95.25 71 LEU A CA 1
ATOM 549 C C . LEU A 1 71 ? 2.303 -3.010 -20.033 1.00 95.25 71 LEU A C 1
ATOM 551 O O . LEU A 1 71 ? 1.098 -2.834 -19.875 1.00 95.25 71 LEU A O 1
ATOM 555 N N . ASN A 1 72 ? 2.822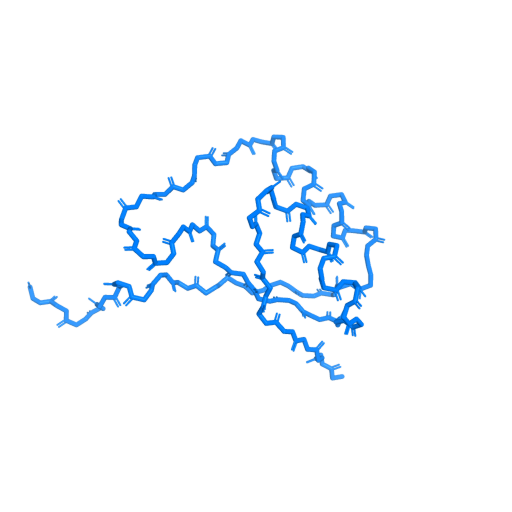 -3.515 -21.152 1.00 96.88 72 ASN A N 1
ATOM 556 C CA . ASN A 1 72 ? 2.034 -4.073 -22.244 1.00 96.88 72 ASN A CA 1
ATOM 557 C C . ASN A 1 72 ? 2.540 -5.488 -22.559 1.00 96.88 72 ASN A C 1
ATOM 559 O O . ASN A 1 72 ? 3.576 -5.645 -23.200 1.00 96.88 72 ASN A O 1
ATOM 563 N N . CYS A 1 73 ? 1.807 -6.515 -22.118 1.00 96.56 73 CYS A N 1
ATOM 564 C CA . CYS A 1 73 ? 2.145 -7.922 -22.384 1.00 96.56 73 CYS A CA 1
ATOM 565 C C . CYS A 1 73 ? 2.020 -8.326 -23.861 1.00 96.56 73 CYS A C 1
ATOM 567 O O . CYS A 1 73 ? 2.344 -9.459 -24.196 1.00 96.56 73 CYS A O 1
ATOM 569 N N . ALA A 1 74 ? 1.502 -7.444 -24.716 1.00 97.81 74 ALA A N 1
ATOM 570 C CA . ALA A 1 74 ? 1.270 -7.707 -26.131 1.00 97.81 74 ALA A CA 1
ATOM 571 C C . ALA A 1 74 ? 2.242 -6.950 -27.059 1.00 97.81 74 ALA A C 1
ATOM 573 O O . ALA A 1 74 ? 1.987 -6.869 -28.255 1.00 97.81 74 ALA A O 1
ATOM 574 N N . THR A 1 75 ? 3.314 -6.351 -26.529 1.00 93.62 75 THR A N 1
ATOM 575 C CA . THR A 1 75 ? 4.370 -5.741 -27.356 1.00 93.62 75 THR A CA 1
ATOM 576 C C . THR A 1 75 ? 5.259 -6.830 -27.971 1.00 93.62 75 THR A C 1
ATOM 578 O O . THR A 1 75 ? 5.646 -7.755 -27.257 1.00 93.62 75 THR A O 1
ATOM 581 N N . GLU A 1 76 ? 5.581 -6.703 -29.263 1.00 80.19 76 GLU A N 1
ATOM 582 C CA . GLU A 1 76 ? 6.528 -7.562 -30.005 1.00 80.19 76 GLU A CA 1
ATOM 583 C C . GLU A 1 76 ? 8.000 -7.199 -29.758 1.00 80.19 76 GLU A C 1
ATOM 585 O O . GLU A 1 76 ? 8.306 -5.987 -29.638 1.00 80.19 76 GLU A O 1
#